Protein AF-A0A2W1JQ18-F1 (afdb_monomer_lite)

Radius of gyration: 26.66 Å; chains: 1; bounding box: 59×41×91 Å

Secondary structure (DSSP, 8-state):
-HHHHHHHHHHHHHHHHHHHHHHHHHT---HHHHHHHHHHHHHHHHHHHHHHTTTTS-HHHHHHHHHHHHHHHHHHHHHHHHHHHHHEEEEE-SSEEEEEEE-SSEEEEEEEETTEEEEEEEEE---S---PPP-TT----PPPP----

Sequence (149 aa):
MAAIATKSIQYLSAVVVTGMSALLVLSNPGESAYSEFATQQTVDLLLRDICQANQQQSDVLEKLWGNSCKTLSVDSAADIQQFVTYNTQRQNLWLFSLYTTELPLHSLKVLGIANQFVVLSFTGSQNLNSGRPLPENAPLRTARPLHDR

pLDDT: mean 73.42, std 14.89, range [41.5, 92.81]

Organism: NCBI:txid1764569

InterPro domains:
  IPR025578 Protein of unknown function DUF4359 [PF14271] (23-120)

Foldseek 3Di:
DVVVVVVVVVVVVVCVVVVLLQLFLVQADDLLLVLLVQLVVVLVVVLCVVLVVPCPDDPVVNVVSVVVSVVCSVVSSVVSSVQQSVQWDWDCPRSKIWIWGDDPFWIWIWIGTRNDIDTDDIGGPPPPDPDDPDPPDDPPPPDDDPDDD

Structure (mmCIF, N/CA/C/O backbone):
data_AF-A0A2W1JQ18-F1
#
_entry.id   AF-A0A2W1JQ18-F1
#
loop_
_atom_site.group_PDB
_atom_site.id
_atom_site.type_symbol
_atom_site.label_atom_id
_atom_site.label_alt_id
_atom_site.label_comp_id
_atom_site.label_asym_id
_atom_site.label_entity_id
_atom_site.label_seq_id
_atom_site.pdbx_PDB_ins_code
_atom_site.Cartn_x
_atom_site.Cartn_y
_atom_site.Cartn_z
_atom_site.occupancy
_atom_site.B_iso_or_equiv
_atom_site.auth_seq_id
_atom_site.auth_comp_id
_atom_site.auth_asym_id
_atom_site.auth_atom_id
_atom_site.pdbx_PDB_model_num
ATOM 1 N N . MET A 1 1 ? 24.452 -20.599 -40.954 1.00 50.72 1 MET A N 1
ATOM 2 C CA . MET A 1 1 ? 23.028 -20.585 -40.537 1.00 50.72 1 MET A CA 1
ATOM 3 C C . MET A 1 1 ? 22.855 -20.477 -39.017 1.00 50.72 1 MET A C 1
ATOM 5 O O . MET A 1 1 ? 22.007 -19.705 -38.596 1.00 50.72 1 MET A O 1
ATOM 9 N N . ALA A 1 2 ? 23.688 -21.134 -38.192 1.00 55.03 2 ALA A N 1
ATOM 10 C CA . ALA A 1 2 ? 23.600 -21.060 -36.722 1.00 55.03 2 ALA A CA 1
ATOM 11 C C . ALA A 1 2 ? 23.684 -19.631 -36.136 1.00 55.03 2 ALA A C 1
ATOM 13 O O . ALA A 1 2 ? 22.856 -19.271 -35.312 1.00 55.03 2 ALA A O 1
ATOM 14 N N . ALA A 1 3 ? 24.605 -18.786 -36.618 1.00 53.41 3 ALA A N 1
ATOM 15 C CA . ALA A 1 3 ? 24.804 -17.425 -36.097 1.00 53.41 3 ALA A CA 1
ATOM 16 C C . ALA A 1 3 ? 23.661 -16.435 -36.408 1.00 53.41 3 ALA A C 1
ATOM 18 O O . ALA A 1 3 ? 23.516 -15.421 -35.730 1.00 53.41 3 ALA A O 1
ATOM 19 N N . ILE A 1 4 ? 22.855 -16.705 -37.443 1.00 53.00 4 ILE A N 1
ATOM 20 C CA . ILE A 1 4 ? 21.702 -15.864 -37.796 1.00 53.00 4 ILE A CA 1
ATOM 21 C C . ILE A 1 4 ? 20.557 -16.173 -36.829 1.00 53.00 4 ILE A C 1
ATOM 23 O O . ILE A 1 4 ? 19.990 -15.246 -36.261 1.00 53.00 4 ILE A O 1
ATOM 27 N N . ALA A 1 5 ? 20.314 -17.460 -36.552 1.00 58.84 5 ALA A N 1
ATOM 28 C CA . ALA A 1 5 ? 19.315 -17.906 -35.583 1.00 58.84 5 ALA A CA 1
ATOM 29 C C . ALA A 1 5 ? 19.602 -17.393 -34.160 1.00 58.84 5 ALA A C 1
ATOM 31 O O . ALA A 1 5 ? 18.676 -16.981 -33.467 1.00 58.84 5 ALA A O 1
ATOM 32 N N . THR A 1 6 ? 20.871 -17.335 -33.730 1.00 61.19 6 THR A N 1
ATOM 33 C CA . THR A 1 6 ? 21.226 -16.797 -32.402 1.00 61.19 6 THR A CA 1
ATOM 34 C C . THR A 1 6 ? 20.898 -15.311 -32.276 1.00 61.19 6 THR A C 1
ATOM 36 O O . THR A 1 6 ? 20.355 -14.898 -31.256 1.00 61.19 6 THR A O 1
ATOM 39 N N . LYS A 1 7 ? 21.158 -14.515 -33.324 1.00 69.69 7 LYS A N 1
ATOM 40 C CA . LYS A 1 7 ? 20.797 -13.089 -33.346 1.00 69.69 7 LYS A CA 1
ATOM 41 C C . LYS A 1 7 ? 19.282 -12.904 -33.291 1.00 69.69 7 LYS A C 1
ATOM 43 O O . LYS A 1 7 ? 18.804 -12.085 -32.516 1.00 69.69 7 LYS A O 1
ATOM 48 N N . SER A 1 8 ? 18.521 -13.690 -34.057 1.00 72.00 8 SER A N 1
ATOM 49 C CA . SER A 1 8 ? 17.050 -13.652 -34.029 1.00 72.00 8 SER A CA 1
ATOM 50 C C . SER A 1 8 ? 16.497 -13.971 -32.638 1.00 72.00 8 SER A C 1
ATOM 52 O O . SER A 1 8 ? 15.633 -13.253 -32.143 1.00 72.00 8 SER A O 1
ATOM 54 N N . ILE A 1 9 ? 17.031 -15.007 -31.982 1.00 76.81 9 ILE A N 1
ATOM 55 C CA . ILE A 1 9 ? 16.643 -15.394 -30.617 1.00 76.81 9 ILE A CA 1
ATOM 56 C C . ILE A 1 9 ? 16.999 -14.287 -29.614 1.00 76.81 9 ILE A C 1
ATOM 58 O O . ILE A 1 9 ? 16.179 -13.957 -28.759 1.00 76.81 9 ILE A O 1
ATOM 62 N N . GLN A 1 10 ? 18.174 -13.662 -29.743 1.00 81.56 10 GLN A N 1
ATOM 63 C CA . GLN A 1 10 ? 18.567 -12.528 -28.902 1.00 81.56 10 GLN A CA 1
ATOM 64 C C . GLN A 1 10 ? 17.600 -11.347 -29.048 1.00 81.56 10 GLN A C 1
ATOM 66 O O . GLN A 1 10 ? 17.118 -10.843 -28.035 1.00 81.56 10 GLN A O 1
ATOM 71 N N . TYR A 1 11 ? 17.240 -10.948 -30.271 1.00 86.69 11 TYR A N 1
ATOM 72 C CA . TYR A 1 11 ? 16.268 -9.868 -30.478 1.00 86.69 11 TYR A CA 1
ATOM 73 C C . TYR A 1 11 ? 14.885 -10.210 -29.922 1.00 86.69 11 TYR A C 1
ATOM 75 O O . TYR A 1 11 ? 14.288 -9.377 -29.244 1.00 86.69 11 TYR A O 1
ATOM 83 N N . LEU A 1 12 ? 14.393 -11.432 -30.145 1.00 85.88 12 LEU A N 1
ATOM 84 C CA . LEU A 1 12 ? 13.104 -11.866 -29.600 1.00 85.88 12 LEU A CA 1
ATOM 85 C C . LEU A 1 12 ? 13.104 -11.845 -28.068 1.00 85.88 12 LEU A C 1
ATOM 87 O O . LEU A 1 12 ? 12.178 -11.306 -27.468 1.00 85.88 12 LEU A O 1
ATOM 91 N N . SER A 1 13 ? 14.163 -12.354 -27.432 1.00 84.44 13 SER A N 1
ATOM 92 C CA . SER A 1 13 ? 14.295 -12.299 -25.972 1.00 84.44 13 SER A CA 1
ATOM 93 C C . SER A 1 13 ? 14.340 -10.861 -25.448 1.00 84.44 13 SER A C 1
ATOM 95 O O . SER A 1 13 ? 13.664 -10.551 -24.471 1.00 84.44 13 SER A O 1
ATOM 97 N N . ALA A 1 14 ? 15.064 -9.966 -26.127 1.00 88.38 14 ALA A N 1
ATOM 98 C CA . ALA A 1 14 ? 15.165 -8.567 -25.735 1.00 88.38 14 ALA A CA 1
ATOM 99 C C . ALA A 1 14 ? 13.806 -7.865 -25.835 1.00 88.38 14 ALA A C 1
ATOM 101 O O . ALA A 1 14 ? 13.384 -7.214 -24.885 1.00 88.38 14 ALA A O 1
ATOM 102 N N . VAL A 1 15 ? 13.079 -8.058 -26.940 1.00 91.31 15 VAL A N 1
ATOM 103 C CA . VAL A 1 15 ? 11.743 -7.474 -27.137 1.00 91.31 15 VAL A CA 1
ATOM 104 C C . VAL A 1 15 ? 10.761 -7.959 -26.070 1.00 91.31 15 VAL A C 1
ATOM 106 O O . VAL A 1 15 ? 10.041 -7.142 -25.498 1.00 91.31 15 VAL A O 1
ATOM 109 N N . VAL A 1 16 ? 10.754 -9.259 -25.759 1.00 91.75 16 VAL A N 1
ATOM 110 C CA . VAL A 1 16 ? 9.867 -9.819 -24.728 1.00 91.75 16 VAL A CA 1
ATOM 111 C C . VAL A 1 16 ? 10.202 -9.251 -23.349 1.00 91.75 16 VAL A C 1
ATOM 113 O O . VAL A 1 16 ? 9.309 -8.757 -22.661 1.00 91.75 16 VAL A O 1
ATOM 116 N N . VAL A 1 17 ? 11.478 -9.260 -22.954 1.00 90.38 17 VAL A N 1
ATOM 117 C CA . VAL A 1 17 ? 11.906 -8.766 -21.635 1.00 90.38 17 VAL A CA 1
ATOM 118 C C . VAL A 1 17 ? 11.628 -7.273 -21.487 1.00 90.38 17 VAL A C 1
ATOM 120 O O . VAL A 1 17 ? 11.069 -6.853 -20.472 1.00 90.38 17 VAL A O 1
ATOM 123 N N . THR A 1 18 ? 11.967 -6.462 -22.490 1.00 89.69 18 THR A N 1
ATOM 124 C CA . THR A 1 18 ? 11.694 -5.021 -22.468 1.00 89.69 18 THR A CA 1
ATOM 125 C C . THR A 1 18 ? 10.195 -4.738 -22.439 1.00 89.69 18 THR A C 1
ATOM 127 O O . THR A 1 18 ? 9.755 -3.919 -21.632 1.00 89.69 18 THR A O 1
ATOM 130 N N . GLY A 1 19 ? 9.399 -5.442 -23.249 1.00 90.38 19 GLY A N 1
ATOM 131 C CA . GLY A 1 19 ? 7.944 -5.291 -23.263 1.00 90.38 19 GLY A CA 1
ATOM 132 C C . GLY A 1 19 ? 7.308 -5.630 -21.914 1.00 90.38 19 GLY A C 1
ATOM 133 O O . GLY A 1 19 ? 6.547 -4.830 -21.374 1.00 90.38 19 GLY A O 1
ATOM 134 N N . MET A 1 20 ? 7.675 -6.768 -21.319 1.00 87.94 20 MET A N 1
ATOM 135 C CA . MET A 1 20 ? 7.183 -7.168 -19.995 1.00 87.94 20 MET A CA 1
ATOM 136 C C . MET A 1 20 ? 7.598 -6.182 -18.905 1.00 87.94 20 MET A C 1
ATOM 138 O O . MET A 1 20 ? 6.787 -5.823 -18.056 1.00 87.94 20 MET A O 1
ATOM 142 N N . SER A 1 21 ? 8.843 -5.711 -18.944 1.00 86.50 21 SER A N 1
ATOM 143 C CA . SER A 1 21 ? 9.351 -4.750 -17.962 1.00 86.50 21 SER A CA 1
ATOM 144 C C . SER A 1 21 ? 8.597 -3.422 -18.049 1.00 86.50 21 SER A C 1
ATOM 146 O O . SER A 1 21 ? 8.207 -2.873 -17.024 1.00 86.50 21 SER A O 1
ATOM 148 N N . ALA A 1 22 ? 8.320 -2.935 -19.263 1.00 87.44 22 ALA A N 1
ATOM 149 C CA . ALA A 1 22 ? 7.523 -1.730 -19.472 1.00 87.44 22 ALA A CA 1
ATOM 150 C C . ALA A 1 22 ? 6.092 -1.893 -18.938 1.00 87.44 22 ALA A C 1
ATOM 152 O O . ALA A 1 22 ? 5.596 -1.011 -18.239 1.00 87.44 22 ALA A O 1
ATOM 153 N N . LEU A 1 23 ? 5.450 -3.036 -19.200 1.00 87.44 23 LEU A N 1
ATOM 154 C CA . LEU A 1 23 ? 4.122 -3.336 -18.658 1.00 87.44 23 LEU A CA 1
ATOM 155 C C . LEU A 1 23 ? 4.123 -3.353 -17.127 1.00 87.44 23 LEU A C 1
ATOM 157 O O . LEU A 1 23 ? 3.215 -2.796 -16.517 1.00 87.44 23 LEU A O 1
ATOM 161 N N . LEU A 1 24 ? 5.143 -3.941 -16.501 1.00 84.75 24 LEU A N 1
ATOM 162 C CA . LEU A 1 24 ? 5.280 -3.972 -15.044 1.00 84.75 24 LEU A CA 1
ATOM 163 C C . LEU A 1 24 ? 5.445 -2.572 -14.451 1.00 84.75 24 LEU A C 1
ATOM 165 O O . LEU A 1 24 ? 4.790 -2.265 -13.462 1.00 84.75 24 LEU A O 1
ATOM 169 N N . VAL A 1 25 ? 6.253 -1.710 -15.075 1.00 85.19 25 VAL A N 1
ATOM 170 C CA . VAL A 1 25 ? 6.413 -0.314 -14.636 1.00 85.19 25 VAL A CA 1
ATOM 171 C C . VAL A 1 25 ? 5.099 0.458 -14.745 1.00 85.19 25 VAL A C 1
ATOM 173 O O . VAL A 1 25 ? 4.731 1.177 -13.820 1.00 85.19 25 VAL A O 1
ATOM 176 N N . LEU A 1 26 ? 4.377 0.302 -15.857 1.00 86.31 26 LEU A N 1
ATOM 177 C CA . LEU A 1 26 ? 3.130 1.030 -16.111 1.00 86.31 26 LEU A CA 1
ATOM 178 C C . LEU A 1 26 ? 1.954 0.527 -15.265 1.00 86.31 26 LEU A C 1
ATOM 180 O O . LEU A 1 26 ? 1.079 1.309 -14.911 1.00 86.31 26 LEU A O 1
ATOM 184 N N . SER A 1 27 ? 1.929 -0.766 -14.941 1.00 84.56 27 SER A N 1
ATOM 185 C CA . SER A 1 27 ? 0.897 -1.385 -14.096 1.00 84.56 27 SER A CA 1
ATOM 186 C C . SER A 1 27 ? 1.257 -1.397 -12.609 1.00 84.56 27 SER A C 1
ATOM 188 O O . SER A 1 27 ? 0.509 -1.945 -11.800 1.00 84.56 27 SER A O 1
ATOM 190 N N . ASN A 1 28 ? 2.402 -0.828 -12.225 1.00 82.44 28 ASN A N 1
ATOM 191 C CA . ASN A 1 28 ? 2.813 -0.756 -10.830 1.00 82.44 28 ASN A CA 1
ATOM 192 C C . ASN A 1 28 ? 1.820 0.131 -10.054 1.00 82.44 28 ASN A C 1
ATOM 194 O O . ASN A 1 28 ? 1.659 1.304 -10.409 1.00 82.44 28 ASN A O 1
ATOM 198 N N . PRO A 1 29 ? 1.134 -0.401 -9.022 1.00 83.44 29 PRO A N 1
ATOM 199 C CA . PRO A 1 29 ? 0.078 0.337 -8.351 1.00 83.44 29 PRO A CA 1
ATOM 200 C C . PRO A 1 29 ? 0.592 1.638 -7.716 1.00 83.44 29 PRO A C 1
ATOM 202 O O . PRO A 1 29 ? 1.755 1.784 -7.324 1.00 83.44 29 PRO A 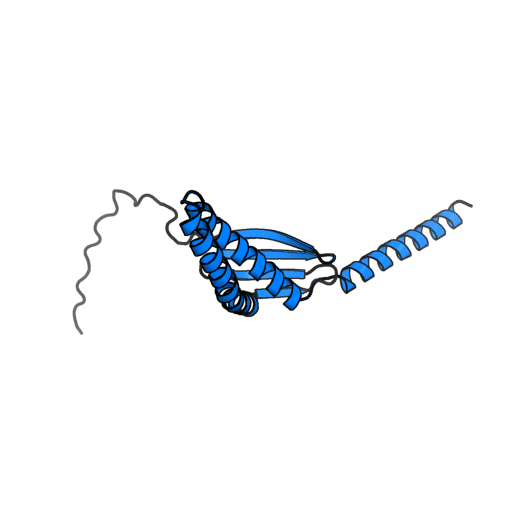O 1
ATOM 205 N N . GLY A 1 30 ? -0.302 2.624 -7.649 1.00 84.75 30 GLY A N 1
ATOM 206 C CA . GLY A 1 30 ? -0.052 3.911 -7.008 1.00 84.75 30 GLY A CA 1
ATOM 207 C C . GLY A 1 30 ? -0.266 3.870 -5.495 1.00 84.75 30 GLY A C 1
ATOM 208 O O . GLY A 1 30 ? -0.629 2.850 -4.915 1.00 84.75 30 GLY A O 1
ATOM 209 N N . GLU A 1 31 ? -0.048 5.007 -4.842 1.00 84.19 31 GLU A N 1
ATOM 210 C CA . GLU A 1 31 ? -0.307 5.175 -3.407 1.00 84.19 31 GLU A CA 1
ATOM 211 C C . GLU A 1 31 ? -1.806 5.167 -3.081 1.00 84.19 31 GLU A C 1
ATOM 213 O O . GLU A 1 31 ? -2.229 4.484 -2.157 1.00 84.19 31 GLU A O 1
ATOM 218 N N . SER A 1 32 ? -2.622 5.834 -3.902 1.00 85.88 32 SER A N 1
ATOM 219 C CA . SER A 1 32 ? -4.084 5.844 -3.750 1.00 85.88 32 SER A CA 1
ATOM 220 C C . SER A 1 32 ? -4.690 4.437 -3.841 1.00 85.88 32 SER A C 1
ATOM 222 O O . SER A 1 32 ? -5.491 4.072 -2.986 1.00 85.88 32 SER A O 1
ATOM 224 N N . ALA A 1 33 ? -4.246 3.623 -4.807 1.00 86.06 33 ALA A N 1
ATOM 225 C CA . ALA A 1 33 ? -4.701 2.238 -4.950 1.00 86.06 33 ALA A CA 1
ATOM 226 C C . ALA A 1 33 ? -4.309 1.370 -3.741 1.00 86.06 33 ALA A C 1
ATOM 228 O O . ALA A 1 33 ? -5.078 0.514 -3.311 1.00 86.06 33 ALA A O 1
ATOM 229 N N . TYR A 1 34 ? -3.121 1.604 -3.171 1.00 85.88 34 TYR A N 1
ATOM 230 C CA . TYR A 1 34 ? -2.692 0.910 -1.958 1.00 85.88 34 TYR A CA 1
ATOM 231 C C . TYR A 1 34 ? -3.512 1.329 -0.737 1.00 85.88 34 TYR A C 1
ATOM 233 O O . TYR A 1 34 ? -3.931 0.473 0.034 1.00 85.88 34 TYR A O 1
ATOM 241 N N . SER A 1 35 ? -3.755 2.630 -0.571 1.00 83.81 35 SER A N 1
ATOM 242 C CA . SER A 1 35 ? -4.557 3.168 0.529 1.00 83.81 35 SER A CA 1
ATOM 243 C C . SER A 1 35 ? -5.956 2.547 0.555 1.00 83.81 35 SER A C 1
ATOM 245 O O . SER A 1 35 ? -6.401 2.071 1.598 1.00 83.81 35 SER A O 1
ATOM 247 N N . GLU A 1 36 ? -6.614 2.444 -0.602 1.00 85.38 36 GLU A N 1
ATOM 248 C CA . GLU A 1 36 ? -7.918 1.785 -0.723 1.00 85.38 36 GLU A CA 1
ATOM 249 C C . GLU A 1 36 ? -7.849 0.287 -0.377 1.00 85.38 36 GLU A C 1
ATOM 251 O O . GLU A 1 36 ? -8.629 -0.190 0.450 1.00 85.38 36 GLU A O 1
ATOM 256 N N . PHE A 1 37 ? -6.871 -0.440 -0.931 1.00 86.06 37 PHE A N 1
ATOM 257 C CA . PHE A 1 37 ? -6.651 -1.861 -0.636 1.00 86.06 37 PHE A CA 1
ATOM 258 C C . PHE A 1 37 ? -6.418 -2.122 0.859 1.00 86.06 37 PHE A C 1
ATOM 260 O O . PHE A 1 37 ? -7.079 -2.967 1.463 1.00 86.06 37 PHE A O 1
ATOM 267 N N . ALA A 1 38 ? -5.491 -1.390 1.475 1.00 82.88 38 ALA A N 1
ATOM 268 C CA . ALA A 1 38 ? -5.126 -1.573 2.874 1.00 82.88 38 ALA A CA 1
ATOM 269 C C . ALA A 1 38 ? -6.273 -1.179 3.819 1.00 82.88 38 ALA A C 1
ATOM 271 O O . ALA A 1 38 ? -6.472 -1.830 4.848 1.00 82.88 38 ALA A O 1
ATOM 272 N N . THR A 1 39 ? -7.074 -0.176 3.448 1.00 82.88 39 THR A N 1
ATOM 273 C CA . THR A 1 39 ? -8.297 0.186 4.178 1.00 82.88 39 THR A CA 1
ATOM 274 C C . THR A 1 39 ? -9.304 -0.949 4.152 1.00 82.88 39 THR A C 1
ATOM 276 O O . THR A 1 39 ? -9.743 -1.393 5.211 1.00 82.88 39 THR A O 1
ATOM 279 N N . GLN A 1 40 ? -9.635 -1.459 2.962 1.00 82.12 40 GLN A N 1
ATOM 280 C CA . GLN A 1 40 ? -10.584 -2.563 2.817 1.00 82.12 40 GLN A CA 1
ATOM 281 C C . GLN A 1 40 ? -10.114 -3.803 3.577 1.00 82.12 40 GLN A C 1
ATOM 283 O O . GLN A 1 40 ? -10.903 -4.407 4.296 1.00 82.12 40 GLN A O 1
ATOM 288 N N . GLN A 1 41 ? -8.825 -4.139 3.490 1.00 80.00 41 GLN A N 1
ATOM 289 C CA . GLN A 1 41 ? -8.266 -5.281 4.208 1.00 80.00 41 GLN A CA 1
ATOM 290 C C . GLN A 1 41 ? -8.376 -5.110 5.729 1.00 80.00 41 GLN A C 1
ATOM 292 O O . GLN A 1 41 ? -8.725 -6.056 6.431 1.00 80.00 41 GLN A O 1
ATOM 297 N N . THR A 1 42 ? -8.102 -3.911 6.246 1.00 76.06 42 THR A N 1
ATOM 298 C CA . THR A 1 42 ? -8.182 -3.622 7.687 1.00 76.06 42 THR A CA 1
ATOM 299 C C . THR A 1 42 ? -9.629 -3.651 8.179 1.00 76.06 42 THR A C 1
ATOM 301 O O . THR A 1 42 ? -9.913 -4.235 9.223 1.00 76.06 42 THR A O 1
ATOM 304 N N . VAL A 1 43 ? -10.553 -3.070 7.410 1.00 79.00 43 VAL A N 1
ATOM 305 C CA . VAL A 1 43 ? -11.988 -3.068 7.715 1.00 79.00 43 VAL A CA 1
ATOM 306 C C . VAL A 1 43 ? -12.560 -4.487 7.673 1.00 79.00 43 VAL A C 1
ATOM 308 O O . VAL A 1 43 ? -13.282 -4.866 8.590 1.00 79.00 43 VAL A O 1
ATOM 311 N N . ASP A 1 44 ? -12.206 -5.299 6.671 1.00 75.75 44 ASP A N 1
ATOM 312 C CA . ASP A 1 44 ? -12.678 -6.687 6.559 1.00 75.75 44 ASP A CA 1
ATOM 313 C C . ASP A 1 44 ? -12.180 -7.552 7.725 1.00 75.75 44 ASP A C 1
ATOM 315 O O . ASP A 1 44 ? -12.954 -8.316 8.297 1.00 75.75 44 ASP A O 1
ATOM 319 N N . LEU A 1 45 ? -10.917 -7.391 8.136 1.00 71.12 45 LEU A N 1
ATOM 320 C CA . LEU A 1 45 ? -10.376 -8.080 9.313 1.00 71.12 45 LEU A CA 1
ATOM 321 C C . LEU A 1 45 ? -11.139 -7.698 10.592 1.00 71.12 45 LEU A C 1
ATOM 323 O O . LEU A 1 45 ? -11.560 -8.576 11.341 1.00 71.12 45 LEU A O 1
ATOM 327 N N . LEU A 1 46 ? -11.372 -6.402 10.814 1.00 70.44 46 LEU A N 1
ATOM 328 C CA . LEU A 1 46 ? -12.041 -5.912 12.021 1.00 70.44 46 LEU A CA 1
ATOM 329 C C . LEU A 1 46 ? -13.523 -6.323 12.075 1.00 70.44 46 LEU A C 1
ATOM 331 O O . LEU A 1 46 ? -14.038 -6.710 13.126 1.00 70.44 46 LEU A O 1
ATOM 335 N N . LEU A 1 47 ? -14.216 -6.257 10.935 1.00 70.44 47 LEU A N 1
ATOM 336 C CA . LEU A 1 47 ? -15.620 -6.652 10.833 1.00 70.44 47 LEU A CA 1
ATOM 337 C C . LEU A 1 47 ? -15.801 -8.157 10.962 1.00 70.44 47 LEU A C 1
ATOM 339 O O . LEU A 1 47 ? -16.785 -8.576 11.566 1.00 70.44 47 LEU A O 1
ATOM 343 N N . ARG A 1 48 ? -14.892 -8.981 10.429 1.00 71.12 48 ARG A N 1
ATOM 344 C CA . ARG A 1 48 ? -14.970 -10.435 10.630 1.00 71.12 48 ARG A CA 1
ATOM 345 C C . ARG A 1 48 ? -14.958 -10.775 12.114 1.00 71.12 48 ARG A C 1
ATOM 347 O O . ARG A 1 48 ? -15.860 -11.476 12.562 1.00 71.12 48 ARG A O 1
ATOM 354 N N . ASP A 1 49 ? -14.033 -10.205 12.878 1.00 68.56 49 ASP A N 1
ATOM 355 C CA . ASP A 1 49 ? -13.908 -10.502 14.307 1.00 68.56 49 ASP A CA 1
ATOM 356 C C . ASP A 1 49 ? -15.128 -10.035 15.121 1.00 68.56 49 ASP A C 1
ATOM 358 O O . ASP A 1 49 ? -15.616 -10.760 15.988 1.00 68.56 49 ASP A O 1
ATOM 362 N N . ILE A 1 50 ? -15.661 -8.843 14.834 1.00 69.44 50 ILE A N 1
ATOM 363 C CA . ILE A 1 50 ? -16.755 -8.245 15.621 1.00 69.44 50 ILE A CA 1
ATOM 364 C C . ILE A 1 50 ? -18.133 -8.740 15.163 1.00 69.44 50 ILE A C 1
ATOM 366 O O . ILE A 1 50 ? -19.012 -9.026 15.982 1.00 69.44 50 ILE A O 1
ATOM 370 N N . CYS A 1 51 ? -18.353 -8.821 13.853 1.00 71.88 51 CYS A N 1
ATOM 371 C CA . CYS A 1 51 ? -19.670 -9.085 13.285 1.00 71.88 51 CYS A CA 1
ATOM 372 C C . CYS A 1 51 ? -19.956 -10.584 13.161 1.00 71.88 51 CYS A C 1
ATOM 374 O O . CYS A 1 51 ? -21.096 -10.981 13.402 1.00 71.88 51 CYS A O 1
ATOM 376 N N . GLN A 1 52 ? -18.960 -11.442 12.882 1.00 67.00 52 GLN A N 1
ATOM 377 C CA . GLN A 1 52 ? -19.202 -12.895 12.914 1.00 67.00 52 GLN A CA 1
ATOM 378 C C . GLN A 1 52 ? -19.443 -13.402 14.337 1.00 67.00 52 GLN A C 1
ATOM 380 O O . GLN A 1 52 ? -20.267 -14.293 14.522 1.00 67.00 52 GLN A O 1
ATOM 385 N N . ALA A 1 53 ? -18.816 -12.797 15.353 1.00 63.38 53 ALA A N 1
ATOM 386 C CA . ALA A 1 53 ? -19.033 -13.168 16.754 1.00 63.38 53 ALA A CA 1
ATOM 387 C C . ALA A 1 53 ? -20.494 -12.992 17.223 1.00 63.38 53 ALA A C 1
ATOM 389 O O . ALA A 1 53 ? -20.921 -13.653 18.167 1.00 63.38 53 ALA A O 1
ATOM 390 N N . ASN A 1 54 ? -21.271 -12.128 16.560 1.00 57.44 54 ASN A N 1
ATOM 391 C CA . ASN A 1 54 ? -22.650 -11.802 16.939 1.00 57.44 54 ASN A CA 1
ATOM 392 C C . 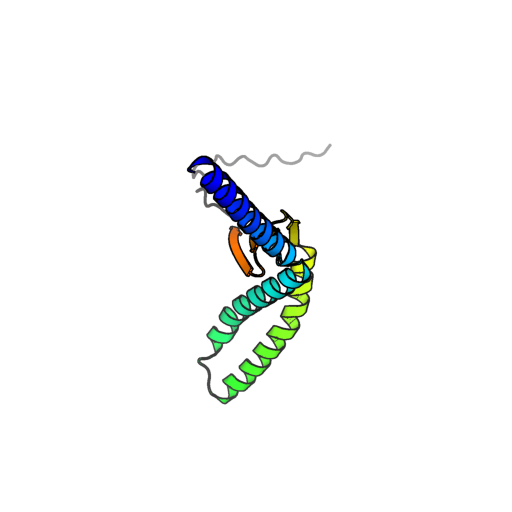ASN A 1 54 ? -23.708 -12.388 15.988 1.00 57.44 54 ASN A C 1
ATOM 394 O O . ASN A 1 54 ? -24.907 -12.242 16.229 1.00 57.44 54 ASN A O 1
ATOM 398 N N . GLN A 1 55 ? -23.287 -13.097 14.935 1.00 56.69 55 GLN A N 1
ATOM 399 C CA . GLN A 1 55 ? -24.179 -13.618 13.893 1.00 56.69 55 GLN A CA 1
ATOM 400 C C . GLN A 1 55 ? -25.037 -14.818 14.350 1.00 56.69 55 GLN A C 1
ATOM 402 O O . GLN A 1 55 ? -25.933 -15.255 13.639 1.00 56.69 55 GLN A O 1
ATOM 407 N N . GLN A 1 56 ? -24.805 -15.347 15.556 1.00 57.56 56 GLN A N 1
ATOM 408 C CA . GLN A 1 56 ? -25.594 -16.435 16.155 1.00 57.56 56 GLN A CA 1
ATOM 409 C C . GLN A 1 56 ? -26.864 -15.967 16.894 1.00 57.56 56 GLN A C 1
ATOM 411 O O . GLN A 1 56 ? -27.498 -16.766 17.585 1.00 57.56 56 GLN A O 1
ATOM 416 N N . GLN A 1 57 ? -27.254 -14.694 16.780 1.00 57.19 57 GLN A N 1
ATOM 417 C CA . GLN A 1 57 ? -28.441 -14.152 17.448 1.00 57.19 57 GLN A CA 1
ATOM 418 C C . GLN A 1 57 ? -29.649 -14.048 16.498 1.00 57.19 57 GLN A C 1
ATOM 420 O O . GLN A 1 57 ? -29.495 -13.906 15.294 1.00 57.19 57 GLN A O 1
ATOM 425 N N . SER A 1 58 ? -30.865 -14.132 17.054 1.00 56.38 58 SER A N 1
ATOM 426 C CA . SER A 1 58 ? -32.147 -14.223 16.326 1.00 56.38 58 SER A CA 1
ATOM 427 C C . SER A 1 58 ? -32.331 -13.224 15.166 1.00 56.38 58 SER A C 1
ATOM 429 O O . SER A 1 58 ? -31.888 -12.085 15.268 1.00 56.38 58 SER A O 1
ATOM 431 N N . ASP A 1 59 ? -33.142 -13.604 14.176 1.00 64.38 59 ASP A N 1
ATOM 432 C CA . ASP A 1 59 ? -33.472 -12.923 12.900 1.00 64.38 59 ASP A CA 1
ATOM 433 C C . ASP A 1 59 ? -33.727 -11.387 12.971 1.00 64.38 59 ASP A C 1
ATOM 435 O O . ASP A 1 59 ? -33.364 -10.618 12.080 1.00 64.38 59 ASP A O 1
ATOM 439 N N . VAL A 1 60 ? -34.331 -10.886 14.059 1.00 63.53 60 VAL A N 1
ATOM 440 C CA . VAL A 1 60 ? -34.567 -9.436 14.263 1.00 63.53 60 VAL A CA 1
ATOM 441 C C . VAL A 1 60 ? -33.291 -8.708 14.689 1.00 63.53 60 VAL A C 1
ATOM 443 O O . VAL A 1 60 ? -33.023 -7.586 14.255 1.00 63.53 60 VAL A O 1
ATOM 446 N N . LEU A 1 61 ? -32.497 -9.357 15.537 1.00 62.50 61 LEU A N 1
ATOM 447 C CA . LEU A 1 61 ? -31.225 -8.841 16.017 1.00 62.50 61 LEU A CA 1
ATOM 448 C C . LEU A 1 61 ? -30.167 -8.920 14.909 1.00 62.50 61 LEU A C 1
ATOM 450 O O . LEU A 1 61 ? -29.372 -7.997 14.775 1.00 62.50 61 LEU A O 1
ATOM 454 N N . GLU A 1 62 ? -30.232 -9.941 14.051 1.00 63.41 62 GLU A N 1
ATOM 455 C CA . GLU A 1 62 ? -29.362 -10.088 12.879 1.00 63.41 62 GLU A CA 1
ATOM 456 C C . GLU A 1 62 ? -29.489 -8.896 11.910 1.00 63.41 62 GLU A C 1
ATOM 458 O O . GLU A 1 62 ? -28.484 -8.344 11.463 1.00 63.41 62 GLU A O 1
ATOM 463 N N . LYS A 1 63 ? -30.712 -8.403 11.657 1.00 66.12 63 LYS A N 1
ATOM 464 C CA . LYS A 1 63 ? -30.937 -7.207 10.817 1.00 66.12 63 LYS A CA 1
ATOM 465 C C . LYS A 1 63 ? -30.432 -5.910 11.451 1.00 66.12 63 LYS A C 1
ATOM 467 O O . LYS A 1 63 ? -29.910 -5.048 10.741 1.00 66.12 63 LYS A O 1
ATOM 472 N N . LEU A 1 64 ? -30.583 -5.753 12.768 1.00 64.44 64 LEU A N 1
ATOM 473 C CA . LEU A 1 64 ? -30.079 -4.579 13.491 1.00 64.44 64 LEU A CA 1
ATOM 474 C C . LEU A 1 64 ? -28.546 -4.570 13.532 1.00 64.44 64 LEU A C 1
ATOM 476 O O . LEU A 1 64 ? -27.935 -3.536 13.264 1.00 64.44 64 LEU A O 1
ATOM 480 N N . TRP A 1 65 ? -27.925 -5.722 13.784 1.00 69.00 65 TRP A N 1
ATOM 481 C CA . TRP A 1 65 ? -26.472 -5.872 13.762 1.00 69.00 65 TRP A CA 1
ATOM 482 C C . TRP A 1 65 ? -25.891 -5.748 12.355 1.00 69.00 65 TRP A C 1
ATOM 484 O O . TRP A 1 65 ? -24.868 -5.092 12.193 1.00 69.00 65 TRP A O 1
ATOM 494 N N . GLY A 1 66 ? -26.559 -6.284 11.331 1.00 67.62 66 GLY A N 1
ATOM 495 C CA . GLY A 1 66 ? -26.142 -6.134 9.936 1.00 67.62 66 GLY A CA 1
ATOM 496 C C . GLY A 1 66 ? -26.086 -4.668 9.499 1.00 67.62 66 GLY A C 1
ATOM 497 O O . GLY A 1 66 ? -25.103 -4.240 8.892 1.00 67.62 66 GLY A O 1
ATOM 498 N N . ASN A 1 67 ? -27.089 -3.869 9.875 1.00 68.88 67 ASN A N 1
ATOM 499 C CA . ASN A 1 67 ? -27.080 -2.431 9.602 1.00 68.88 67 ASN A CA 1
ATOM 500 C C . ASN A 1 67 ? -26.001 -1.695 10.409 1.00 68.88 67 ASN A C 1
ATOM 502 O O . ASN A 1 67 ? -25.287 -0.877 9.836 1.00 68.88 67 ASN A O 1
ATOM 506 N N . SER A 1 68 ? -25.831 -2.007 11.697 1.00 66.88 68 SER A N 1
ATOM 507 C CA . SER A 1 68 ? -24.786 -1.397 12.533 1.00 66.88 68 SER A CA 1
ATOM 508 C C . SER A 1 68 ? -23.373 -1.739 12.052 1.00 66.88 68 SER A C 1
ATOM 510 O O . SER A 1 68 ? -22.531 -0.850 11.981 1.00 66.88 68 SER A O 1
ATOM 512 N N . CYS A 1 69 ? -23.114 -2.986 11.651 1.00 73.12 69 CYS A N 1
ATOM 513 C CA . CYS A 1 69 ? -21.840 -3.404 11.062 1.00 73.12 69 CYS A CA 1
ATOM 514 C C . CYS A 1 69 ? -21.589 -2.732 9.709 1.00 73.12 69 CYS A C 1
ATOM 516 O O . CYS A 1 69 ? -20.460 -2.341 9.419 1.00 73.12 69 CYS A O 1
ATOM 518 N N . LYS A 1 70 ? -22.635 -2.529 8.897 1.00 71.81 70 LYS A N 1
ATOM 519 C CA . LYS A 1 70 ? -22.523 -1.779 7.642 1.00 71.81 70 LYS A CA 1
ATOM 520 C C . LYS A 1 70 ? -22.171 -0.310 7.890 1.00 71.81 70 LYS A C 1
ATOM 522 O O . LYS A 1 70 ? -21.280 0.206 7.226 1.00 71.81 70 L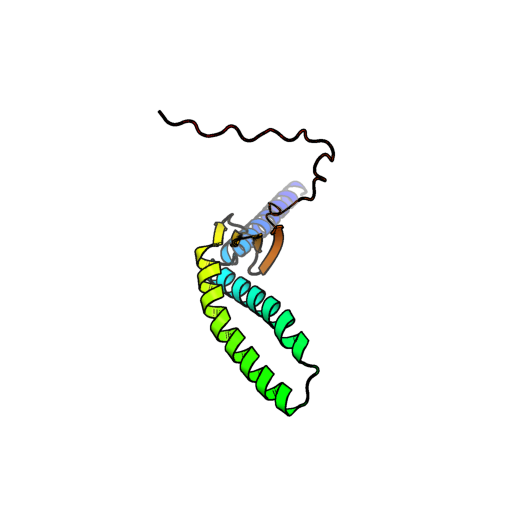YS A O 1
ATOM 527 N N . THR A 1 71 ? -22.804 0.354 8.852 1.00 68.81 71 THR A N 1
ATOM 528 C CA . THR A 1 71 ? -22.468 1.746 9.198 1.00 68.81 71 THR A CA 1
ATOM 529 C C . THR A 1 71 ? -21.063 1.849 9.795 1.00 68.81 71 THR A C 1
ATOM 531 O O . THR A 1 71 ? -20.266 2.659 9.334 1.00 68.81 71 THR A O 1
ATOM 534 N N . LEU A 1 72 ? -20.708 0.948 10.720 1.00 68.81 72 LEU A N 1
ATOM 535 C CA . LEU A 1 72 ? -19.371 0.879 11.316 1.00 68.81 72 LEU A CA 1
ATOM 536 C C . LEU A 1 72 ? -18.287 0.654 10.256 1.00 68.81 72 LEU A C 1
ATOM 538 O O . LEU A 1 72 ? -17.218 1.249 10.354 1.00 68.81 72 LEU A O 1
ATOM 542 N N . SER A 1 73 ? -18.563 -0.156 9.228 1.00 73.19 73 SER A N 1
ATOM 543 C CA . SER A 1 73 ? -17.633 -0.363 8.113 1.00 73.19 73 SER A CA 1
ATOM 544 C C . SER A 1 73 ? -17.323 0.926 7.355 1.00 73.19 73 SER A C 1
ATOM 546 O O . SER A 1 73 ? -16.169 1.161 7.014 1.00 73.19 73 SER A O 1
ATOM 548 N N . VAL A 1 74 ? -18.334 1.768 7.120 1.00 70.31 74 VAL A N 1
ATOM 549 C CA . VAL A 1 74 ? -18.202 3.006 6.342 1.00 70.31 74 VAL A CA 1
ATOM 550 C C . VAL A 1 74 ? -17.499 4.083 7.161 1.00 70.31 74 VAL A C 1
ATOM 552 O O . VAL A 1 74 ? -16.564 4.704 6.661 1.00 70.31 74 VAL A O 1
ATOM 555 N N . ASP A 1 75 ? -17.895 4.252 8.423 1.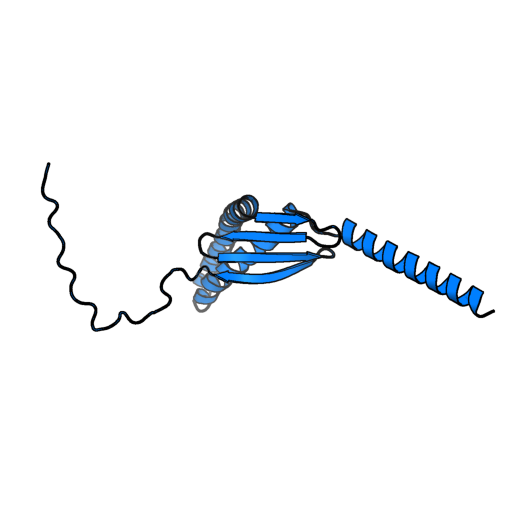00 73.44 75 ASP A N 1
ATOM 556 C CA . ASP A 1 75 ? -17.307 5.264 9.305 1.00 73.44 75 ASP A CA 1
ATOM 557 C C . ASP A 1 75 ? -15.849 4.921 9.641 1.00 73.44 75 ASP A C 1
ATOM 559 O O . ASP A 1 75 ? -14.965 5.770 9.547 1.00 73.44 75 ASP A O 1
ATOM 563 N N . SER A 1 76 ? -15.567 3.646 9.932 1.00 71.56 76 SER A N 1
ATOM 564 C CA . SER A 1 76 ? -14.201 3.203 10.235 1.00 71.56 76 SER A CA 1
ATOM 565 C C . SER A 1 76 ? -13.300 3.248 9.001 1.00 71.56 76 SER A C 1
ATOM 567 O O . SER A 1 76 ? -12.111 3.521 9.133 1.00 71.56 76 SER A O 1
ATOM 569 N N . ALA A 1 77 ? -13.833 2.993 7.799 1.00 77.06 77 ALA A N 1
ATOM 570 C CA . ALA A 1 77 ? -13.036 2.992 6.575 1.00 77.06 77 ALA A CA 1
ATOM 571 C C . ALA A 1 77 ? -12.387 4.353 6.301 1.00 77.06 77 ALA A C 1
ATOM 573 O O . ALA A 1 77 ? -11.217 4.385 5.939 1.00 77.06 77 ALA A O 1
ATOM 574 N N . ALA A 1 78 ? -13.098 5.466 6.497 1.00 79.00 78 ALA A N 1
ATOM 575 C CA . ALA A 1 78 ? -12.550 6.796 6.224 1.00 79.00 78 ALA A CA 1
ATOM 576 C C . ALA A 1 78 ? -11.371 7.140 7.155 1.00 79.00 78 ALA A C 1
ATOM 578 O O . ALA A 1 78 ? -10.301 7.542 6.686 1.00 79.00 78 ALA A O 1
ATOM 579 N N . ASP A 1 79 ? -11.532 6.903 8.458 1.00 78.50 79 ASP A N 1
ATOM 580 C CA . ASP A 1 79 ? -10.485 7.158 9.455 1.00 78.50 79 ASP A CA 1
ATOM 581 C C . ASP A 1 79 ? -9.286 6.216 9.273 1.00 78.50 79 ASP A C 1
ATOM 583 O O . ASP A 1 79 ? -8.128 6.643 9.324 1.00 78.50 79 ASP A O 1
ATOM 587 N N . ILE A 1 80 ? -9.549 4.934 8.991 1.00 77.75 80 ILE A N 1
ATOM 588 C CA . ILE A 1 80 ? -8.510 3.943 8.683 1.00 77.75 80 ILE A CA 1
ATOM 589 C C . ILE A 1 80 ? -7.765 4.341 7.408 1.00 77.75 80 ILE A C 1
ATOM 591 O O . ILE A 1 80 ? -6.538 4.274 7.381 1.00 77.75 80 ILE A O 1
ATOM 595 N N . GLN A 1 81 ? -8.465 4.797 6.371 1.00 81.19 81 GLN A N 1
ATOM 596 C CA . GLN A 1 81 ? -7.849 5.222 5.118 1.00 81.19 81 GLN A CA 1
ATOM 597 C C . GLN A 1 81 ? -6.921 6.410 5.321 1.00 81.19 81 GLN A C 1
ATOM 599 O O . GLN A 1 81 ? -5.799 6.422 4.802 1.00 81.19 81 GLN A O 1
ATOM 604 N N . GLN A 1 82 ? -7.349 7.398 6.103 1.00 82.31 82 GLN A N 1
ATOM 605 C CA . GLN A 1 82 ? -6.519 8.551 6.418 1.00 82.31 82 GLN A CA 1
ATOM 606 C C . GLN A 1 82 ? -5.295 8.143 7.248 1.00 82.31 82 GLN A C 1
ATOM 608 O O . GLN A 1 82 ? -4.179 8.574 6.946 1.00 82.31 82 GLN A O 1
ATOM 613 N N . PHE A 1 83 ? -5.476 7.251 8.227 1.00 83.12 83 PHE A N 1
ATOM 614 C CA . PHE A 1 83 ? -4.381 6.713 9.032 1.00 83.12 83 PHE A CA 1
ATOM 615 C C . PHE A 1 83 ? -3.367 5.932 8.187 1.00 83.12 83 PHE A C 1
ATOM 617 O O . PHE A 1 83 ? -2.163 6.183 8.279 1.00 83.12 83 PHE A O 1
ATOM 624 N N . VAL A 1 84 ? -3.840 5.010 7.346 1.00 83.62 84 VAL A N 1
ATOM 625 C CA . VAL A 1 84 ? -3.005 4.212 6.442 1.00 83.62 84 VAL A CA 1
ATOM 626 C C . VAL A 1 84 ? -2.257 5.129 5.488 1.00 83.62 84 VAL A C 1
ATOM 628 O O . VAL A 1 84 ? -1.049 4.982 5.354 1.00 83.62 84 VAL A O 1
ATOM 631 N N . THR A 1 85 ? -2.929 6.098 4.869 1.00 84.94 85 THR A N 1
ATOM 632 C CA . THR A 1 85 ? -2.285 7.037 3.936 1.00 84.94 85 THR A CA 1
ATOM 633 C C . THR A 1 85 ? -1.170 7.820 4.627 1.00 84.94 85 THR A C 1
ATOM 635 O O . THR A 1 85 ? -0.062 7.895 4.108 1.00 84.94 85 THR A O 1
ATOM 638 N N . TYR A 1 86 ? -1.425 8.342 5.829 1.00 85.62 86 TYR A N 1
ATOM 639 C CA . TYR A 1 86 ? -0.451 9.158 6.555 1.00 85.62 86 TYR A CA 1
ATOM 640 C C . TYR A 1 86 ? 0.755 8.360 7.069 1.00 85.62 86 TYR A C 1
ATOM 642 O O . TYR A 1 86 ? 1.873 8.870 7.094 1.00 85.62 86 TYR A O 1
ATOM 650 N N . ASN A 1 87 ? 0.540 7.108 7.478 1.00 86.62 87 ASN A N 1
ATOM 651 C CA . ASN A 1 87 ? 1.586 6.267 8.065 1.00 86.62 87 ASN A CA 1
ATOM 652 C C . ASN A 1 87 ? 2.198 5.274 7.068 1.00 86.62 87 ASN A C 1
ATOM 654 O O . ASN A 1 87 ? 2.947 4.383 7.470 1.00 86.62 87 ASN A O 1
ATOM 658 N N . THR A 1 88 ? 1.887 5.399 5.776 1.00 89.25 88 THR A N 1
ATOM 659 C CA . THR A 1 88 ? 2.471 4.556 4.733 1.00 89.25 88 THR A CA 1
ATOM 660 C C . THR A 1 88 ? 3.635 5.250 4.056 1.00 89.25 88 THR A C 1
ATOM 662 O O . THR A 1 88 ? 3.511 6.338 3.504 1.00 89.25 88 THR A O 1
ATOM 665 N N . GLN A 1 89 ? 4.764 4.554 3.999 1.00 90.56 89 GLN A N 1
ATOM 666 C CA . GLN A 1 89 ? 5.889 4.914 3.159 1.00 90.56 89 GLN A CA 1
ATOM 667 C C . GLN A 1 89 ? 5.918 4.025 1.912 1.00 90.56 89 GLN A C 1
ATOM 669 O O . GLN A 1 89 ? 6.017 2.799 2.010 1.00 90.56 89 GLN A O 1
ATOM 674 N N . ARG A 1 90 ? 5.881 4.651 0.730 1.00 90.75 90 ARG A N 1
ATOM 675 C CA . ARG A 1 90 ? 6.018 3.969 -0.563 1.00 90.75 90 ARG A CA 1
ATOM 676 C C . ARG A 1 90 ? 7.446 4.079 -1.093 1.00 90.75 90 ARG A C 1
ATOM 678 O O . ARG A 1 90 ? 7.969 5.175 -1.276 1.00 90.75 90 ARG A O 1
ATOM 685 N N . GLN A 1 91 ? 8.043 2.941 -1.427 1.00 91.44 91 GLN A N 1
ATOM 686 C CA . GLN A 1 91 ? 9.318 2.845 -2.134 1.00 91.44 91 GLN A CA 1
ATOM 687 C C . GLN A 1 91 ? 9.063 2.291 -3.537 1.00 91.44 91 GLN A C 1
ATOM 689 O O . GLN A 1 91 ? 8.811 1.099 -3.704 1.00 91.44 91 GLN A O 1
ATOM 694 N N . ASN A 1 92 ? 9.097 3.158 -4.550 1.00 90.06 92 ASN A N 1
ATOM 695 C CA . ASN A 1 92 ? 8.919 2.749 -5.942 1.00 90.06 92 ASN A CA 1
ATOM 696 C C . ASN A 1 92 ? 10.249 2.232 -6.517 1.00 90.06 92 ASN A C 1
ATOM 698 O O . ASN A 1 92 ? 11.203 2.995 -6.661 1.00 90.06 92 ASN A O 1
ATOM 702 N N . LEU A 1 93 ? 10.296 0.946 -6.861 1.00 90.25 93 LEU A N 1
ATOM 703 C CA . LEU A 1 93 ? 11.462 0.245 -7.409 1.00 90.25 93 LEU A CA 1
ATOM 704 C C . LEU A 1 93 ? 11.270 -0.084 -8.900 1.00 90.25 93 LEU A C 1
ATOM 706 O O . LEU A 1 93 ? 11.837 -1.050 -9.411 1.00 90.25 93 LEU A O 1
ATOM 710 N N . TRP A 1 94 ? 10.487 0.739 -9.606 1.00 86.19 94 TRP A N 1
ATOM 711 C CA . TRP A 1 94 ? 10.129 0.625 -11.024 1.00 86.19 94 TRP A CA 1
ATOM 712 C C . TRP A 1 94 ? 9.202 -0.550 -11.322 1.00 86.19 94 TRP A C 1
ATOM 714 O O . TRP A 1 94 ? 8.022 -0.340 -11.588 1.00 86.19 94 TRP A O 1
ATOM 724 N N . LEU A 1 95 ? 9.717 -1.778 -11.264 1.00 85.62 95 LEU A N 1
ATOM 725 C CA . LEU A 1 95 ? 8.963 -2.994 -11.596 1.00 85.62 95 LEU A CA 1
ATOM 726 C C . LEU A 1 95 ? 7.951 -3.376 -10.510 1.00 85.62 95 LEU A C 1
ATOM 728 O O . LEU A 1 95 ? 6.981 -4.082 -10.772 1.00 85.62 95 LEU A O 1
ATOM 732 N N . PHE A 1 96 ? 8.209 -2.929 -9.287 1.00 91.25 96 PHE A N 1
ATOM 733 C CA . PHE A 1 96 ? 7.385 -3.162 -8.114 1.00 91.25 96 PHE A CA 1
ATOM 734 C C . PHE A 1 96 ? 7.518 -1.981 -7.152 1.00 91.25 96 PHE A C 1
ATOM 736 O O . PHE A 1 96 ? 8.403 -1.133 -7.293 1.00 91.25 96 PHE A O 1
ATOM 743 N N . SER A 1 97 ? 6.621 -1.909 -6.182 1.00 91.06 97 SER A N 1
ATOM 744 C CA . SER A 1 97 ? 6.642 -0.937 -5.097 1.00 91.06 97 SER A CA 1
ATOM 745 C C . SER A 1 97 ? 6.596 -1.673 -3.767 1.00 91.06 97 SER A C 1
ATOM 747 O O . SER A 1 97 ? 5.862 -2.647 -3.620 1.00 91.06 97 SER A O 1
ATOM 749 N N . LEU A 1 98 ? 7.360 -1.204 -2.789 1.00 92.00 98 LEU A N 1
ATOM 750 C CA . LEU A 1 98 ? 7.244 -1.664 -1.411 1.00 92.00 98 LEU A CA 1
ATOM 751 C C . LEU A 1 98 ? 6.4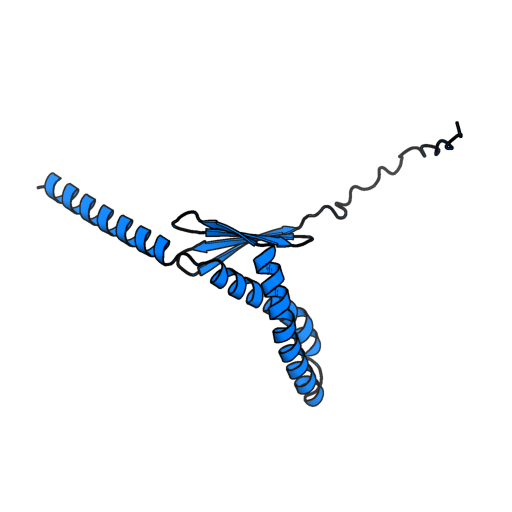69 -0.622 -0.610 1.00 92.00 98 LEU A C 1
ATOM 753 O O . LEU A 1 98 ? 6.805 0.562 -0.643 1.00 92.00 98 LEU A O 1
ATOM 757 N N . TYR A 1 99 ? 5.451 -1.070 0.105 1.00 90.81 99 TYR A N 1
ATOM 758 C CA . TYR A 1 99 ? 4.656 -0.250 1.003 1.00 90.81 99 TYR A CA 1
ATOM 759 C C . TYR A 1 99 ? 4.917 -0.715 2.422 1.00 90.81 99 TYR A C 1
ATOM 761 O O . TYR A 1 99 ? 4.743 -1.893 2.736 1.00 90.81 99 TYR A O 1
ATOM 769 N N . THR A 1 100 ? 5.350 0.212 3.264 1.00 88.56 100 THR A N 1
ATOM 770 C CA . THR A 1 100 ? 5.520 -0.026 4.694 1.00 88.56 100 THR A CA 1
ATOM 771 C C . THR A 1 100 ? 4.550 0.881 5.420 1.00 88.56 100 THR A C 1
ATOM 773 O O . THR A 1 100 ? 4.687 2.098 5.336 1.00 88.56 100 THR A O 1
ATOM 776 N N . THR A 1 101 ? 3.573 0.305 6.108 1.00 86.75 101 THR A N 1
ATOM 777 C CA . THR A 1 101 ? 2.647 1.049 6.962 1.00 86.75 101 THR A CA 1
ATOM 778 C C . THR A 1 101 ? 3.068 0.866 8.414 1.00 86.75 101 THR A C 1
ATOM 780 O O . THR A 1 101 ? 3.062 -0.255 8.929 1.00 86.75 101 THR A O 1
ATOM 783 N N . GLU A 1 102 ? 3.444 1.961 9.070 1.00 82.69 102 GLU A N 1
ATOM 784 C CA . GLU A 1 102 ? 3.805 1.969 10.488 1.00 82.69 102 GLU A CA 1
ATOM 785 C C . GLU A 1 102 ? 2.533 2.100 11.337 1.00 82.69 102 GLU A C 1
ATOM 787 O O . GLU A 1 102 ? 1.873 3.137 11.352 1.00 82.69 102 GLU A O 1
ATOM 792 N N . LEU A 1 103 ? 2.157 1.033 12.041 1.00 77.75 103 LEU A N 1
ATOM 793 C CA . LEU A 1 103 ? 1.088 1.061 13.038 1.00 77.75 103 LEU A CA 1
ATOM 794 C C . LEU A 1 103 ? 1.703 1.176 14.444 1.00 77.75 103 LEU A C 1
ATOM 796 O O . LEU A 1 103 ? 2.853 0.785 14.647 1.00 77.75 103 LEU A O 1
ATOM 800 N N . PRO A 1 104 ? 0.947 1.630 15.464 1.00 72.81 104 PRO A N 1
ATOM 801 C CA . PRO A 1 104 ? 1.503 1.911 16.792 1.00 72.81 104 PRO A CA 1
ATOM 802 C C . PRO A 1 104 ? 2.218 0.726 17.463 1.00 72.81 104 PRO A C 1
ATOM 804 O O . PRO A 1 104 ? 3.087 0.929 18.304 1.00 72.81 104 PRO A O 1
ATOM 807 N N . LEU A 1 105 ? 1.852 -0.510 17.106 1.00 70.56 105 LEU A N 1
ATOM 808 C CA . LEU A 1 105 ? 2.411 -1.740 17.682 1.00 70.56 105 LEU A CA 1
ATOM 809 C C . LEU A 1 105 ? 2.967 -2.715 16.630 1.00 70.56 105 LEU A C 1
ATOM 811 O O . LEU A 1 105 ? 3.546 -3.738 16.995 1.00 70.56 105 LEU A O 1
ATOM 815 N N . HIS A 1 106 ? 2.792 -2.431 15.338 1.00 73.94 106 HIS A N 1
ATOM 816 C CA . HIS A 1 106 ? 3.093 -3.368 14.254 1.00 73.94 106 HIS A CA 1
ATOM 817 C C . HIS A 1 106 ? 3.535 -2.627 12.993 1.00 73.94 106 HIS A C 1
ATOM 819 O O . HIS A 1 106 ? 3.029 -1.553 12.700 1.00 73.94 106 HIS A O 1
ATOM 825 N N . SER A 1 107 ? 4.429 -3.224 12.210 1.00 80.19 107 SER A N 1
ATOM 826 C CA . SER A 1 107 ? 4.783 -2.730 10.876 1.00 80.19 107 SER A CA 1
ATOM 827 C C . SER A 1 107 ? 4.238 -3.700 9.831 1.00 80.19 107 SER A C 1
ATOM 829 O O . SER A 1 107 ? 4.539 -4.902 9.870 1.00 80.19 107 SER A O 1
ATOM 831 N N . LEU A 1 108 ? 3.404 -3.189 8.924 1.00 84.25 108 LEU A N 1
ATOM 832 C CA . LEU A 1 108 ? 2.828 -3.947 7.817 1.00 84.25 108 LEU A CA 1
ATOM 833 C C . LEU A 1 108 ? 3.644 -3.682 6.552 1.00 84.25 108 LEU A C 1
ATOM 835 O O . LEU A 1 108 ? 3.753 -2.539 6.111 1.00 84.25 108 LEU A O 1
ATOM 839 N N . LYS A 1 109 ? 4.190 -4.742 5.949 1.00 89.31 109 LYS A N 1
ATOM 840 C CA . LYS A 1 109 ? 4.918 -4.664 4.676 1.00 89.31 109 LYS A CA 1
ATOM 841 C C . LYS A 1 109 ? 4.142 -5.345 3.563 1.00 89.31 109 LYS A C 1
ATOM 843 O O . LYS A 1 109 ? 3.827 -6.534 3.655 1.00 89.31 109 LYS A O 1
ATOM 848 N N . VAL A 1 110 ? 3.902 -4.607 2.487 1.00 90.81 110 VAL A N 1
ATOM 849 C CA . VAL A 1 110 ? 3.163 -5.071 1.311 1.00 90.81 110 VAL A CA 1
ATOM 850 C C . VAL A 1 110 ? 3.973 -4.802 0.048 1.00 90.81 110 VAL A C 1
ATOM 852 O O . VAL A 1 110 ? 4.533 -3.723 -0.138 1.00 90.81 110 VAL A O 1
ATOM 855 N N . LEU A 1 111 ? 4.030 -5.794 -0.834 1.00 92.81 111 LEU A N 1
ATOM 856 C CA . LEU A 1 111 ? 4.607 -5.685 -2.166 1.00 92.81 111 LEU A CA 1
ATOM 857 C C . LEU A 1 111 ? 3.501 -5.385 -3.177 1.00 92.81 111 LEU A C 1
ATOM 859 O O . LEU A 1 111 ? 2.590 -6.190 -3.345 1.00 92.81 111 LEU A O 1
ATOM 863 N N . GLY A 1 112 ? 3.598 -4.256 -3.870 1.00 90.25 112 GLY A N 1
ATOM 864 C CA . GLY A 1 112 ? 2.818 -3.974 -5.069 1.00 90.25 112 GLY A CA 1
ATOM 865 C C . GLY A 1 112 ? 3.601 -4.370 -6.316 1.00 90.25 112 GLY A C 1
ATOM 866 O O . GLY A 1 112 ? 4.724 -3.915 -6.506 1.00 90.25 112 GLY A O 1
ATOM 867 N N . ILE A 1 113 ? 3.036 -5.201 -7.179 1.00 91.44 113 ILE A N 1
ATOM 868 C CA . ILE A 1 113 ? 3.650 -5.608 -8.454 1.00 91.44 113 ILE A CA 1
ATOM 869 C C . ILE A 1 113 ? 2.529 -5.864 -9.451 1.00 91.44 113 ILE A C 1
ATOM 871 O O . ILE A 1 113 ? 1.525 -6.402 -9.036 1.00 91.44 113 ILE A O 1
ATOM 875 N N . ALA A 1 114 ? 2.641 -5.507 -10.732 1.00 87.19 114 ALA A N 1
ATOM 876 C CA . ALA A 1 114 ? 1.645 -5.888 -11.754 1.00 87.19 114 ALA A CA 1
ATOM 877 C C . ALA A 1 114 ? 0.158 -5.677 -11.353 1.00 87.19 114 ALA A C 1
ATOM 879 O O . ALA A 1 114 ? -0.668 -6.569 -11.540 1.00 87.19 114 ALA A O 1
ATOM 880 N N . ASN A 1 115 ? -0.179 -4.529 -10.756 1.00 84.31 115 ASN A N 1
ATOM 881 C CA . ASN A 1 115 ? -1.517 -4.199 -10.242 1.00 84.31 115 ASN A CA 1
ATOM 882 C C . ASN A 1 115 ? -2.090 -5.155 -9.164 1.00 84.31 115 ASN A C 1
ATOM 884 O O . ASN A 1 115 ? -3.298 -5.199 -8.947 1.00 84.31 115 ASN A O 1
ATOM 888 N N . GLN A 1 116 ? -1.238 -5.919 -8.481 1.00 87.69 116 GLN A N 1
ATOM 889 C CA . GLN A 1 116 ? -1.593 -6.793 -7.357 1.00 87.69 116 GLN A CA 1
ATOM 890 C C . GLN A 1 116 ? -0.798 -6.398 -6.107 1.00 87.69 116 GLN A C 1
ATOM 892 O O . GLN A 1 116 ? 0.320 -5.884 -6.199 1.00 87.69 116 GLN A O 1
ATOM 897 N N . PHE A 1 117 ? -1.381 -6.666 -4.939 1.00 89.69 117 PHE A N 1
ATOM 898 C CA . PHE A 1 117 ? -0.768 -6.447 -3.632 1.00 89.69 117 PHE A CA 1
ATOM 899 C C . PHE A 1 117 ? -0.563 -7.784 -2.921 1.00 89.69 117 PHE A C 1
ATOM 901 O O . PHE A 1 117 ? -1.486 -8.589 -2.818 1.00 89.69 117 PHE A O 1
ATOM 908 N N . VAL A 1 118 ? 0.647 -8.016 -2.417 1.00 89.31 118 VAL A N 1
ATOM 909 C CA . VAL A 1 118 ? 1.016 -9.225 -1.674 1.00 89.31 118 VAL A CA 1
ATOM 910 C C . VAL A 1 118 ? 1.532 -8.816 -0.304 1.00 89.31 118 VAL A C 1
ATOM 912 O O . VAL A 1 118 ? 2.525 -8.096 -0.194 1.00 89.31 118 VAL A O 1
ATOM 915 N N . VAL A 1 119 ? 0.869 -9.279 0.753 1.00 87.44 119 VAL A N 1
ATOM 916 C CA . VAL A 1 119 ? 1.323 -9.054 2.130 1.00 87.44 119 VAL A CA 1
ATOM 917 C C . VAL A 1 119 ? 2.576 -9.890 2.369 1.00 87.44 119 VAL A C 1
ATOM 919 O O . VAL A 1 119 ? 2.545 -11.112 2.248 1.00 87.44 119 VAL A O 1
ATOM 922 N N . LEU A 1 120 ? 3.687 -9.230 2.688 1.00 86.12 120 LEU A N 1
ATOM 923 C CA . LEU A 1 120 ? 4.965 -9.901 2.916 1.00 86.12 120 LEU A CA 1
ATOM 924 C C . LEU A 1 120 ? 5.147 -10.275 4.381 1.00 86.12 120 LEU A C 1
ATOM 926 O O . LEU A 1 120 ? 5.652 -11.349 4.698 1.00 86.12 120 LEU A O 1
ATOM 930 N N . SER A 1 121 ? 4.851 -9.343 5.284 1.00 78.88 121 SER A N 1
ATOM 931 C CA . SER A 1 121 ? 5.107 -9.537 6.709 1.00 78.88 121 SER A CA 1
ATOM 932 C C . SER A 1 121 ? 4.279 -8.581 7.549 1.00 78.88 121 SER A C 1
ATOM 934 O O . SER A 1 121 ? 4.068 -7.423 7.184 1.00 78.88 121 SER A O 1
ATOM 936 N N . PHE A 1 122 ? 3.889 -9.079 8.714 1.00 77.50 122 PHE A N 1
ATOM 937 C CA . PHE A 1 122 ? 3.354 -8.291 9.806 1.00 77.50 122 PHE A CA 1
ATOM 938 C C . PHE A 1 122 ? 4.299 -8.474 10.989 1.00 77.50 122 PHE A C 1
ATOM 940 O O . PHE A 1 122 ? 4.283 -9.508 11.660 1.00 77.50 122 PHE A O 1
ATOM 947 N N . THR A 1 123 ? 5.200 -7.516 11.188 1.00 72.81 123 THR A N 1
ATOM 948 C CA . THR A 1 123 ? 6.170 -7.594 12.281 1.00 72.81 123 THR A CA 1
ATOM 949 C C . THR A 1 123 ? 5.606 -6.838 13.470 1.00 72.81 123 THR A C 1
ATOM 951 O O . THR A 1 123 ? 5.559 -5.610 13.461 1.00 72.81 123 THR A O 1
ATOM 954 N N . GLY A 1 124 ? 5.175 -7.568 14.498 1.00 55.69 124 GLY A N 1
ATOM 955 C CA . GLY A 1 124 ? 4.837 -6.971 15.784 1.00 55.69 124 GLY A CA 1
ATOM 956 C C . GLY A 1 124 ? 6.077 -6.465 16.502 1.00 55.69 124 GLY A C 1
ATOM 957 O O . GLY A 1 124 ? 7.077 -7.179 16.619 1.00 55.69 124 GLY A O 1
ATOM 958 N N . SER A 1 125 ? 6.009 -5.234 17.004 1.00 49.19 125 SER A N 1
ATOM 959 C CA . SER A 1 125 ? 6.974 -4.715 17.967 1.00 49.19 125 SER A CA 1
ATOM 960 C C . SER A 1 125 ? 6.706 -5.396 19.307 1.00 49.19 125 SER A C 1
ATOM 962 O O . SER A 1 125 ? 6.026 -4.868 20.184 1.00 49.19 125 SER A O 1
ATOM 964 N N . GLN A 1 126 ? 7.229 -6.610 19.472 1.00 44.94 126 GLN A N 1
ATOM 965 C CA . GLN A 1 126 ? 7.312 -7.288 20.765 1.00 44.94 126 GLN A CA 1
ATOM 966 C C . GLN A 1 126 ? 8.368 -6.578 21.635 1.00 44.94 126 GLN A C 1
ATOM 968 O O . GLN A 1 126 ? 9.421 -7.129 21.944 1.00 44.94 126 GLN A O 1
ATOM 973 N N . ASN A 1 127 ? 8.092 -5.332 22.020 1.00 41.72 127 ASN A N 1
ATOM 974 C CA . ASN A 1 127 ? 8.693 -4.665 23.179 1.00 41.72 127 ASN A CA 1
ATOM 975 C C . ASN A 1 127 ? 7.655 -4.450 24.295 1.00 41.72 127 ASN A C 1
ATOM 977 O O . ASN A 1 127 ? 7.793 -3.572 25.140 1.00 41.72 127 ASN A O 1
ATOM 981 N N . LEU A 1 128 ? 6.636 -5.307 24.339 1.00 54.09 128 LEU A N 1
ATOM 982 C CA . LEU A 1 128 ? 5.820 -5.558 25.520 1.00 54.09 128 LEU A CA 1
ATOM 983 C C . LEU A 1 128 ? 6.098 -6.997 25.967 1.00 54.09 128 LEU A C 1
ATOM 985 O O . LEU A 1 128 ? 5.544 -7.942 25.426 1.00 54.09 128 LEU A O 1
ATOM 989 N N . ASN A 1 129 ? 6.999 -7.152 26.941 1.00 43.97 129 ASN A N 1
ATOM 990 C CA . ASN A 1 129 ? 7.216 -8.392 27.696 1.00 43.97 129 ASN A CA 1
ATOM 991 C C . ASN A 1 129 ? 7.508 -9.660 26.863 1.00 43.97 129 ASN A C 1
ATOM 993 O O . ASN A 1 129 ? 6.737 -10.616 26.836 1.00 43.97 129 ASN A O 1
ATOM 997 N N . SER A 1 130 ? 8.719 -9.745 26.301 1.00 48.91 130 SER A N 1
ATOM 998 C CA . SER A 1 130 ? 9.373 -11.055 26.238 1.00 48.91 130 SER A CA 1
ATOM 999 C C . SER A 1 130 ? 9.667 -11.470 27.678 1.00 48.91 130 SER A C 1
ATOM 1001 O O . SER A 1 130 ? 10.490 -10.840 28.348 1.00 48.91 130 SER A O 1
ATOM 1003 N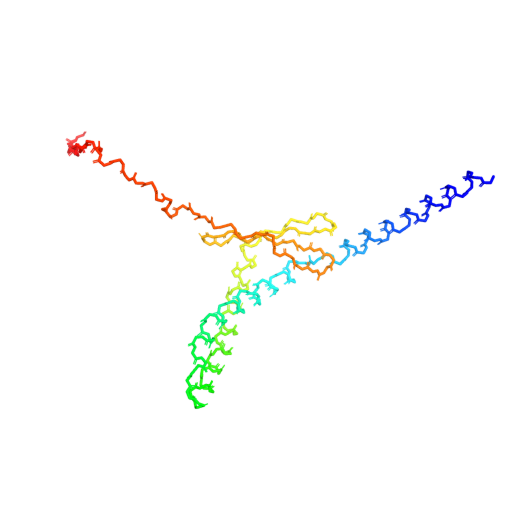 N . GLY A 1 131 ? 8.926 -12.465 28.168 1.00 45.59 131 GLY A N 1
ATOM 1004 C CA . GLY A 1 131 ? 9.076 -13.053 29.491 1.00 45.59 131 GLY A CA 1
ATOM 1005 C C . GLY A 1 131 ? 10.483 -13.600 29.712 1.00 45.59 131 GLY A C 1
ATOM 1006 O O . GLY A 1 131 ? 10.730 -14.796 29.589 1.00 45.59 131 GLY A O 1
ATOM 1007 N N . ARG A 1 132 ? 11.409 -12.724 30.107 1.00 44.00 132 ARG A N 1
ATOM 1008 C CA . ARG A 1 132 ? 12.520 -13.136 30.953 1.00 44.00 132 ARG A CA 1
ATOM 1009 C C . ARG A 1 132 ? 11.923 -13.417 32.331 1.00 44.00 132 ARG A C 1
ATOM 1011 O O . ARG A 1 132 ? 11.365 -12.483 32.910 1.00 44.00 132 ARG A O 1
ATOM 1018 N N . PRO A 1 133 ? 12.029 -14.639 32.887 1.00 41.50 133 PRO A N 1
ATOM 1019 C CA . PRO A 1 133 ? 11.851 -14.782 34.321 1.00 41.50 133 PRO A CA 1
ATOM 1020 C C . PRO A 1 133 ? 12.839 -13.816 34.982 1.00 41.50 133 PRO A C 1
ATOM 1022 O O . PRO A 1 133 ? 14.029 -13.796 34.648 1.00 41.50 133 PRO A O 1
ATOM 1025 N N . LEU A 1 134 ? 12.325 -12.950 35.856 1.00 47.44 134 LEU A N 1
ATOM 1026 C CA . LEU A 1 134 ? 13.163 -12.191 36.774 1.00 47.44 134 LEU A CA 1
ATOM 1027 C C . LEU A 1 134 ? 14.106 -13.196 37.451 1.00 47.44 134 LEU A C 1
ATOM 1029 O O . LEU A 1 134 ? 13.625 -14.242 37.891 1.00 47.44 134 LEU A O 1
ATOM 1033 N N . PRO A 1 135 ? 15.425 -12.943 37.527 1.00 44.38 135 PRO A N 1
ATOM 1034 C CA . PRO A 1 135 ? 16.272 -13.769 38.366 1.00 44.38 135 PRO A CA 1
ATOM 1035 C C . PRO A 1 135 ? 15.703 -13.700 39.785 1.00 44.38 135 PRO A C 1
ATOM 1037 O O . PRO A 1 135 ? 15.686 -12.635 40.400 1.00 44.38 135 PRO A O 1
ATOM 1040 N N . GLU A 1 136 ? 15.226 -14.843 40.278 1.00 52.09 136 GLU A N 1
ATOM 1041 C CA . GLU A 1 136 ? 14.557 -15.041 41.574 1.00 52.09 136 GLU A CA 1
ATOM 1042 C C . GLU A 1 136 ? 15.420 -14.605 42.778 1.00 52.09 136 GLU A C 1
ATOM 1044 O O . GLU A 1 136 ? 14.948 -14.550 43.904 1.00 52.09 136 GLU A O 1
ATOM 1049 N N . ASN A 1 137 ? 16.675 -14.206 42.543 1.00 56.00 137 ASN A N 1
ATOM 1050 C CA . ASN A 1 137 ? 17.626 -13.755 43.554 1.00 56.00 137 ASN A CA 1
ATOM 1051 C C . ASN A 1 137 ? 18.328 -12.439 43.172 1.00 56.00 137 ASN A C 1
ATOM 1053 O O . ASN A 1 137 ? 19.545 -12.310 43.314 1.00 56.00 137 ASN A O 1
ATOM 1057 N N . ALA A 1 138 ? 17.591 -11.445 42.671 1.00 52.06 138 ALA A N 1
ATOM 1058 C CA . ALA A 1 138 ? 18.117 -10.083 42.611 1.00 52.06 138 ALA A CA 1
ATOM 1059 C C . ALA A 1 138 ? 18.139 -9.489 44.037 1.00 52.06 138 ALA A C 1
ATOM 1061 O O . ALA A 1 138 ? 17.073 -9.334 44.637 1.00 52.06 138 ALA A O 1
ATOM 1062 N N . PRO A 1 139 ? 19.312 -9.153 44.612 1.00 47.16 139 PRO A N 1
ATOM 1063 C CA . PRO A 1 139 ? 19.361 -8.541 45.932 1.00 47.16 139 PRO A CA 1
ATOM 1064 C C . PRO A 1 139 ? 18.612 -7.209 45.889 1.00 47.16 139 PRO A C 1
ATOM 1066 O O . PRO A 1 139 ? 18.858 -6.382 45.007 1.00 47.16 139 PRO A O 1
ATOM 1069 N N . LEU A 1 140 ? 17.696 -7.016 46.844 1.00 49.81 140 LEU A N 1
ATOM 1070 C CA . LEU A 1 140 ? 16.980 -5.764 47.077 1.00 49.81 140 LEU A CA 1
ATOM 1071 C C . LEU A 1 140 ? 18.000 -4.630 47.190 1.00 49.81 140 LEU A C 1
ATOM 1073 O O . LEU A 1 140 ? 18.628 -4.426 48.229 1.00 49.81 140 LEU A O 1
ATOM 1077 N N . ARG A 1 141 ? 18.187 -3.896 46.093 1.00 48.56 141 ARG A N 1
ATOM 1078 C CA . ARG A 1 141 ? 18.972 -2.672 46.093 1.00 48.56 141 ARG A CA 1
ATOM 1079 C C . ARG A 1 141 ? 18.123 -1.649 46.834 1.00 48.56 141 ARG A C 1
ATOM 1081 O O . ARG A 1 141 ? 17.163 -1.113 46.288 1.00 48.56 141 ARG A O 1
ATOM 1088 N N . THR A 1 142 ? 18.442 -1.463 48.108 1.00 53.03 142 THR A N 1
ATOM 1089 C CA . THR A 1 142 ? 17.861 -0.443 48.973 1.00 53.03 142 THR A CA 1
ATOM 1090 C C . THR A 1 142 ? 17.853 0.893 48.237 1.00 53.03 142 THR A C 1
ATOM 1092 O O . THR A 1 142 ? 18.882 1.362 47.742 1.00 53.03 142 THR A O 1
ATOM 1095 N N . ALA A 1 143 ? 16.662 1.477 48.109 1.00 49.34 143 ALA A N 1
ATOM 1096 C CA . ALA A 1 143 ? 16.490 2.813 47.569 1.00 49.34 143 ALA A CA 1
ATOM 1097 C C . ALA A 1 143 ? 17.377 3.776 48.372 1.00 49.34 143 ALA A C 1
ATOM 1099 O O . ALA A 1 143 ? 17.251 3.868 49.594 1.00 49.34 143 ALA A O 1
ATOM 1100 N N . ARG A 1 144 ? 18.304 4.471 47.700 1.00 52.19 144 ARG A N 1
ATOM 1101 C CA . ARG A 1 144 ? 18.995 5.601 48.326 1.00 52.19 144 ARG A CA 1
ATOM 1102 C C . ARG A 1 144 ? 17.966 6.712 48.533 1.00 52.19 144 ARG A C 1
ATOM 1104 O O . ARG A 1 144 ? 17.308 7.075 47.557 1.00 52.19 144 ARG A O 1
ATOM 1111 N N . PRO A 1 145 ? 17.834 7.272 49.742 1.00 44.28 145 PRO A N 1
ATOM 1112 C CA . PRO A 1 145 ? 17.046 8.476 49.928 1.00 44.28 145 PRO A CA 1
ATOM 1113 C C . PRO A 1 145 ? 17.717 9.630 49.174 1.00 44.28 145 PRO A C 1
ATOM 1115 O O . PRO A 1 145 ? 18.925 9.840 49.301 1.00 44.28 145 PRO A O 1
ATOM 1118 N N . LEU A 1 146 ? 16.930 10.356 48.374 1.00 53.53 146 LEU A N 1
ATOM 1119 C CA . LEU A 1 146 ? 17.298 11.685 47.893 1.00 53.53 146 LEU A CA 1
ATOM 1120 C C . LEU A 1 146 ? 17.530 12.559 49.129 1.00 53.53 146 LEU A C 1
ATOM 1122 O O . LEU A 1 146 ? 16.582 12.893 49.837 1.00 53.53 146 LEU A O 1
ATOM 1126 N N . HIS A 1 147 ? 18.794 12.862 49.415 1.00 48.59 147 HIS A N 1
ATOM 1127 C CA . HIS A 1 147 ? 19.156 13.879 50.386 1.00 48.59 147 HIS A CA 1
ATOM 1128 C C . HIS A 1 147 ? 19.410 15.184 49.637 1.00 48.59 147 HIS A C 1
ATOM 1130 O O . HIS A 1 147 ? 20.150 15.225 48.657 1.00 48.59 147 HIS A O 1
ATOM 1136 N N . ASP A 1 148 ? 18.705 16.193 50.115 1.00 60.56 148 ASP A N 1
ATOM 1137 C CA . ASP A 1 148 ? 18.590 17.566 49.660 1.00 60.56 148 ASP A CA 1
ATOM 1138 C C . ASP A 1 148 ? 19.900 18.345 49.896 1.00 60.56 148 ASP A C 1
ATOM 1140 O O . ASP A 1 148 ? 20.343 18.444 51.045 1.00 60.56 148 ASP A O 1
ATOM 1144 N N . ARG A 1 149 ? 20.535 18.833 48.818 1.00 55.19 149 ARG A N 1
ATOM 1145 C CA . ARG A 1 149 ? 21.279 20.109 48.703 1.00 55.19 149 ARG A CA 1
ATOM 1146 C C . ARG A 1 149 ? 22.002 20.253 47.367 1.00 55.19 149 ARG A C 1
ATOM 1148 O O . ARG A 1 149 ? 22.743 19.318 46.992 1.00 55.19 149 ARG A O 1
#